Protein AF-R2QFG0-F1 (afdb_monomer)

Organism: NCBI:txid1158607

Radius of gyration: 14.79 Å; Cα contacts (8 Å, |Δi|>4): 156; chains: 1; bounding box: 43×32×36 Å

Secondary structure (DSSP, 8-state):
----EEEEEEE-TT--EEE-S-HHHHHHHHHHHHHHH-SHHHHHHHH---SSTTGGGEESS--TTEEEEETTEEEE----HHHHHHHHHHHHHHTT--GGG-EEEEEE------

pLDDT: mean 90.64, std 12.11, range [36.72, 97.94]

Solvent-accessible surface area (backbone atoms only — not comparable to full-atom values): 6718 Å² total; per-residue (Å²): 137,85,75,56,64,45,48,50,27,33,27,39,93,83,68,54,77,43,80,37,85,41,68,57,58,48,52,45,52,55,51,33,56,50,39,72,76,54,50,62,66,57,56,56,29,28,71,41,94,42,90,56,77,76,26,40,37,36,24,64,60,91,55,98,51,41,46,78,54,47,94,69,36,23,36,60,53,85,59,55,72,67,56,47,53,52,51,50,50,56,50,29,58,76,70,70,45,65,73,85,53,57,46,75,43,67,47,75,56,78,78,76,86,125

Nearest PDB structures (foldseek):
  6o7y-assembly1_A  TM=3.252E-01  e=2.402E+00  Trypanosoma cruzi

Foldseek 3Di:
DPFPKFFQWKAADVRDTDGDGDLLVVLLVLVLVLCVVPVVVQVVLQPDPDCDDLSNQWHQDDDPQWDDSDNSIIGGRPDDSVVSVVSSVVSCVVSVNDPVRMGTDIDTDDPPPD

Mean predicted aligned error: 4.96 Å

Sequence (114 aa):
MVNNTKIKGYSFITDEYQAIATWKEFFINVIRQIADINLNPLIELSKIESPNGLAGIFSNKLNTKNSEVVEGIYVHTSLSNWSKMNYIRQLLDLYKVKCDSLMVDVMVYENKEG

Structure (mmCIF, N/CA/C/O backbone):
data_AF-R2QFG0-F1
#
_entry.id   AF-R2QFG0-F1
#
loop_
_atom_site.group_PDB
_atom_site.id
_atom_site.type_symbol
_atom_site.label_atom_id
_atom_site.label_alt_id
_atom_site.label_comp_id
_atom_site.label_asym_id
_atom_site.label_entity_id
_atom_site.label_seq_id
_atom_site.pdbx_PDB_ins_code
_atom_site.Cartn_x
_atom_site.Cartn_y
_atom_site.Cartn_z
_atom_site.occupancy
_atom_site.B_iso_or_equiv
_atom_site.auth_seq_id
_atom_site.auth_comp_id
_atom_site.auth_asym_id
_atom_site.auth_atom_id
_atom_site.pdbx_PDB_model_num
ATOM 1 N N . MET A 1 1 ? 25.862 3.018 -5.954 1.00 36.72 1 MET A N 1
ATOM 2 C CA . MET A 1 1 ? 25.201 2.586 -7.202 1.00 36.72 1 MET A CA 1
ATOM 3 C C . MET A 1 1 ? 23.704 2.765 -7.023 1.00 36.72 1 MET A C 1
ATOM 5 O O . MET A 1 1 ? 23.131 2.109 -6.163 1.00 36.72 1 MET A O 1
ATOM 9 N N . VAL A 1 2 ? 23.082 3.704 -7.738 1.00 41.41 2 VAL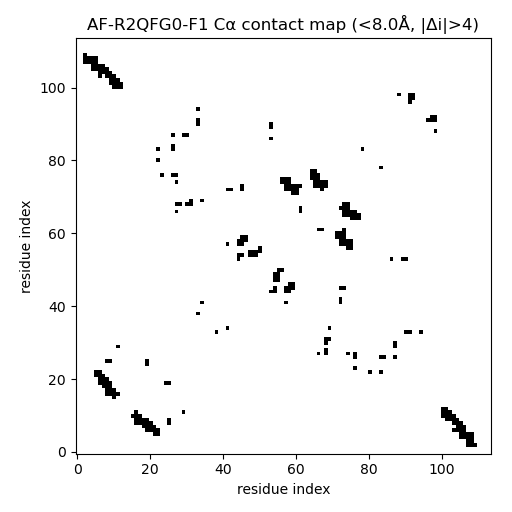 A N 1
ATOM 10 C CA . VAL A 1 2 ? 21.615 3.796 -7.783 1.00 41.41 2 VAL A CA 1
ATOM 11 C C . VAL A 1 2 ? 21.195 2.982 -8.994 1.00 41.41 2 VAL A C 1
ATOM 13 O O . VAL A 1 2 ? 21.311 3.451 -10.122 1.00 41.41 2 VAL A O 1
ATOM 16 N N . ASN A 1 3 ? 20.788 1.734 -8.776 1.00 52.59 3 ASN A N 1
ATOM 17 C CA . ASN A 1 3 ? 20.186 0.949 -9.845 1.00 52.59 3 ASN A CA 1
ATOM 18 C C . ASN A 1 3 ? 18.856 1.626 -10.187 1.00 52.59 3 ASN A C 1
ATOM 20 O O . ASN A 1 3 ? 17.904 1.558 -9.404 1.00 52.59 3 ASN A O 1
ATOM 24 N N . ASN A 1 4 ? 18.800 2.324 -11.324 1.00 71.31 4 ASN A N 1
ATOM 25 C CA . ASN A 1 4 ? 17.546 2.843 -11.855 1.00 71.31 4 ASN A CA 1
ATOM 26 C C . ASN A 1 4 ? 16.680 1.632 -12.206 1.00 71.31 4 ASN A C 1
ATOM 28 O O . ASN A 1 4 ? 16.943 0.919 -13.172 1.00 71.31 4 ASN A O 1
ATOM 32 N N . THR A 1 5 ? 15.683 1.362 -11.367 1.00 81.62 5 THR A N 1
ATOM 33 C CA . THR A 1 5 ? 14.752 0.250 -11.544 1.00 81.62 5 THR A CA 1
ATOM 34 C C . THR A 1 5 ? 13.386 0.781 -11.941 1.00 81.62 5 THR A C 1
ATOM 36 O O . THR A 1 5 ? 12.797 1.628 -11.259 1.00 81.62 5 THR A O 1
ATOM 39 N N . LYS A 1 6 ? 12.865 0.267 -13.053 1.00 88.81 6 LYS A N 1
ATOM 40 C CA . LYS A 1 6 ? 11.493 0.519 -13.489 1.00 88.81 6 LYS A CA 1
ATOM 41 C C . LYS A 1 6 ? 10.640 -0.686 -13.128 1.00 88.81 6 LYS A C 1
ATOM 43 O O . LYS A 1 6 ? 10.967 -1.802 -13.512 1.00 88.81 6 LYS A O 1
ATOM 48 N N . ILE A 1 7 ? 9.553 -0.460 -12.403 1.00 93.50 7 ILE A N 1
ATOM 49 C CA . ILE A 1 7 ? 8.559 -1.504 -12.155 1.00 93.50 7 ILE A CA 1
ATOM 50 C C . ILE A 1 7 ? 7.750 -1.772 -13.430 1.00 93.50 7 ILE A C 1
ATOM 52 O O . ILE A 1 7 ? 7.481 -0.842 -14.195 1.00 93.50 7 ILE A O 1
ATOM 56 N N . LYS A 1 8 ? 7.406 -3.038 -13.670 1.00 95.75 8 LYS A N 1
ATOM 57 C CA . LYS A 1 8 ? 6.512 -3.461 -14.762 1.00 95.75 8 LYS A CA 1
ATOM 58 C C . LYS A 1 8 ? 5.168 -3.955 -14.243 1.00 95.75 8 LYS A C 1
ATOM 60 O O . LYS A 1 8 ? 4.142 -3.756 -14.886 1.00 95.75 8 LYS A O 1
ATOM 65 N N . GLY A 1 9 ? 5.190 -4.585 -13.077 1.00 96.12 9 GLY A N 1
ATOM 66 C CA . GLY A 1 9 ? 4.017 -5.161 -12.456 1.00 96.12 9 GLY A CA 1
ATOM 67 C C . GLY A 1 9 ? 4.377 -5.947 -11.209 1.00 96.12 9 GLY A C 1
ATOM 68 O O . GLY A 1 9 ? 5.521 -5.927 -10.746 1.00 96.12 9 GLY A O 1
ATOM 69 N N . TYR A 1 10 ? 3.379 -6.614 -10.654 1.00 96.94 10 TYR A N 1
ATOM 70 C CA . TYR A 1 10 ? 3.522 -7.458 -9.477 1.00 96.94 10 TYR A CA 1
ATOM 71 C C . TYR A 1 10 ? 2.402 -8.497 -9.434 1.00 96.94 10 TYR A C 1
ATOM 73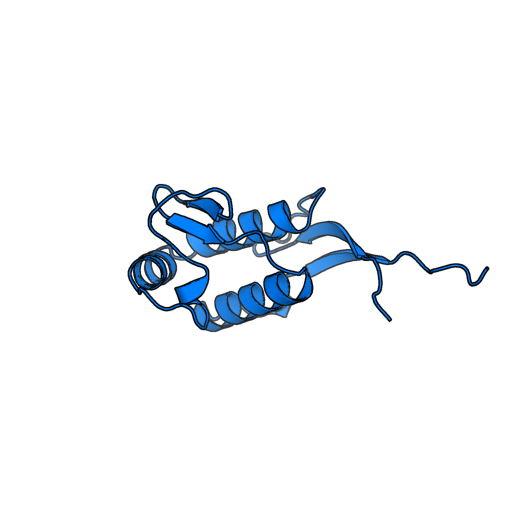 O O . TYR A 1 10 ? 1.362 -8.307 -10.059 1.00 96.94 10 TYR A O 1
ATOM 81 N N . SER A 1 11 ? 2.598 -9.564 -8.673 1.00 96.56 11 SER A N 1
ATOM 82 C CA . SER A 1 11 ? 1.516 -10.421 -8.193 1.00 96.56 11 SER A CA 1
ATOM 83 C C . SER A 1 11 ? 1.515 -10.407 -6.668 1.00 96.56 11 SER A C 1
ATOM 85 O O . SER A 1 11 ? 2.548 -10.221 -6.016 1.00 96.56 11 SER A O 1
ATOM 87 N N . PHE A 1 12 ? 0.324 -10.523 -6.101 1.00 94.56 12 PHE A N 1
ATOM 88 C CA . PHE A 1 12 ? 0.075 -10.556 -4.664 1.00 94.56 12 PHE A CA 1
ATOM 89 C C . PHE A 1 12 ? -1.171 -11.416 -4.420 1.00 94.56 12 PHE A C 1
ATOM 91 O O . PHE A 1 12 ? -1.853 -11.693 -5.395 1.00 94.56 12 PHE A O 1
ATOM 98 N N . ILE A 1 13 ? -1.459 -11.824 -3.178 1.00 85.50 13 ILE A N 1
ATOM 99 C CA . ILE A 1 13 ? -2.645 -12.561 -2.653 1.00 85.50 13 ILE A CA 1
ATOM 100 C C . ILE A 1 13 ? -3.388 -13.521 -3.612 1.00 85.50 13 ILE A C 1
ATOM 102 O O . ILE A 1 13 ? -3.501 -14.702 -3.307 1.00 85.50 13 ILE A O 1
ATOM 106 N N . THR A 1 14 ? -3.976 -13.019 -4.700 1.00 80.44 14 THR A N 1
ATOM 107 C CA . THR A 1 14 ? -4.681 -13.784 -5.739 1.00 80.44 14 THR A CA 1
ATOM 108 C C . THR A 1 14 ? -3.754 -14.449 -6.764 1.00 80.44 14 THR A C 1
ATOM 110 O O . THR A 1 14 ? -4.243 -15.165 -7.632 1.00 80.44 14 THR A O 1
ATOM 113 N N . ASP A 1 15 ? -2.443 -14.190 -6.701 1.00 79.06 15 ASP A N 1
ATOM 114 C CA . ASP A 1 15 ? -1.417 -14.588 -7.680 1.00 79.06 15 ASP A CA 1
ATOM 115 C C . ASP A 1 15 ? -1.656 -14.071 -9.113 1.00 79.06 15 ASP A C 1
ATOM 117 O O . ASP A 1 15 ? -0.902 -14.384 -10.038 1.00 79.06 15 ASP A O 1
ATOM 121 N N . GLU A 1 16 ? -2.650 -13.203 -9.313 1.00 91.75 16 GLU A N 1
ATOM 122 C CA . GLU A 1 16 ? -2.896 -12.554 -10.596 1.00 91.75 16 GLU A CA 1
ATOM 123 C C . GLU A 1 16 ? -1.885 -11.431 -10.842 1.00 91.75 16 GLU A C 1
ATOM 125 O O . GLU A 1 16 ? -1.640 -10.575 -9.985 1.00 91.75 16 GLU A O 1
ATOM 130 N N . TYR A 1 17 ? -1.311 -11.404 -12.046 1.00 95.06 17 TYR A N 1
ATOM 131 C CA . TYR A 1 17 ? -0.363 -10.365 -12.434 1.00 95.06 17 TYR A CA 1
ATOM 132 C C . TYR A 1 17 ? -1.068 -9.029 -12.687 1.00 95.06 17 TYR A C 1
ATOM 134 O O . TYR A 1 17 ? -1.952 -8.916 -13.536 1.00 95.06 17 TYR A O 1
ATOM 142 N N . GLN A 1 18 ? -0.603 -7.994 -11.999 1.00 95.62 18 GLN A N 1
ATOM 143 C CA . GLN A 1 18 ? -1.061 -6.617 -12.108 1.00 95.62 18 GLN A CA 1
ATOM 144 C C . GLN A 1 18 ? 0.016 -5.779 -12.803 1.00 95.62 18 GLN A C 1
ATOM 146 O O . GLN A 1 18 ? 1.065 -5.489 -12.222 1.00 95.62 18 GLN A O 1
ATOM 151 N N . ALA A 1 19 ? -0.238 -5.372 -14.048 1.00 96.00 19 ALA A N 1
ATOM 152 C CA . ALA A 1 19 ? 0.651 -4.468 -14.776 1.00 96.00 19 ALA A CA 1
ATOM 153 C C . ALA A 1 19 ? 0.593 -3.052 -14.177 1.00 96.00 19 ALA A C 1
ATOM 155 O O . ALA A 1 19 ? -0.488 -2.533 -13.896 1.00 96.00 19 ALA A O 1
ATOM 156 N N . ILE A 1 20 ? 1.750 -2.408 -13.995 1.00 96.31 20 ILE A N 1
ATOM 157 C CA . ILE A 1 20 ? 1.838 -1.090 -13.356 1.00 96.31 20 ILE A CA 1
ATOM 158 C C . ILE A 1 20 ? 2.942 -0.238 -13.981 1.00 96.31 20 ILE A C 1
ATOM 160 O O . ILE A 1 20 ? 4.017 -0.736 -14.318 1.00 96.31 20 ILE A O 1
ATOM 164 N N . ALA A 1 21 ? 2.695 1.063 -14.139 1.00 92.56 21 ALA A N 1
ATOM 165 C CA . ALA A 1 21 ? 3.640 1.949 -14.814 1.00 92.56 21 ALA A CA 1
ATOM 166 C C . ALA A 1 21 ? 4.618 2.608 -13.837 1.00 92.56 21 ALA A C 1
ATOM 168 O O . ALA A 1 21 ? 5.744 2.954 -14.214 1.00 92.56 21 ALA A O 1
ATOM 169 N N . THR A 1 22 ? 4.195 2.805 -12.583 1.00 94.75 22 THR A N 1
ATOM 170 C CA . THR A 1 22 ? 4.976 3.551 -11.595 1.00 94.75 22 THR A CA 1
ATOM 171 C C . THR A 1 22 ? 5.035 2.875 -10.229 1.00 94.75 22 THR A C 1
ATOM 173 O O . THR A 1 22 ? 4.101 2.225 -9.764 1.00 94.75 22 THR A O 1
ATOM 176 N N . TRP A 1 23 ? 6.129 3.127 -9.510 1.00 95.69 23 TRP A N 1
ATOM 177 C CA . TRP A 1 23 ? 6.275 2.714 -8.112 1.00 95.69 23 TRP A CA 1
ATOM 178 C C . TRP A 1 23 ? 5.239 3.360 -7.183 1.00 95.69 23 TRP A C 1
ATOM 180 O O . TRP A 1 23 ? 4.940 2.816 -6.123 1.00 95.69 23 TRP A O 1
ATOM 190 N N . LYS A 1 24 ? 4.702 4.533 -7.551 1.00 95.69 24 LYS A N 1
ATOM 191 C CA . LYS A 1 24 ? 3.619 5.191 -6.809 1.00 95.69 24 LYS A CA 1
ATOM 192 C C . LYS A 1 24 ? 2.327 4.384 -6.908 1.00 95.69 24 LYS A C 1
ATOM 194 O O . LYS A 1 24 ? 1.736 4.098 -5.873 1.00 95.69 24 LYS A O 1
ATOM 199 N N . GLU A 1 25 ? 1.919 4.018 -8.119 1.00 96.38 25 GLU A N 1
ATOM 200 C CA . GLU A 1 25 ? 0.722 3.201 -8.350 1.00 96.38 25 GLU A CA 1
ATOM 201 C C . GLU A 1 25 ? 0.843 1.845 -7.658 1.00 96.38 25 GLU A C 1
ATOM 203 O O . GLU A 1 25 ? -0.071 1.443 -6.949 1.00 96.38 25 GLU A O 1
ATOM 208 N N . PHE A 1 26 ? 1.999 1.187 -7.779 1.00 97.38 26 PHE A N 1
ATOM 209 C CA . PHE A 1 26 ? 2.277 -0.070 -7.083 1.00 97.38 26 PHE A CA 1
ATOM 210 C C . PHE A 1 26 ? 2.063 0.039 -5.574 1.00 97.38 26 PHE A C 1
ATOM 212 O O . PHE A 1 26 ? 1.345 -0.762 -4.983 1.00 97.38 26 PHE A O 1
ATOM 219 N N . PHE A 1 27 ? 2.642 1.066 -4.954 1.00 97.94 27 PHE A N 1
ATOM 220 C CA . PHE A 1 27 ? 2.519 1.281 -3.518 1.00 97.94 27 PHE A CA 1
ATOM 221 C C . PHE A 1 27 ? 1.067 1.509 -3.081 1.00 97.94 27 PHE A C 1
ATOM 223 O O . PHE A 1 27 ? 0.629 0.929 -2.093 1.00 97.94 27 PHE A O 1
ATOM 230 N N . ILE A 1 28 ? 0.306 2.303 -3.839 1.00 97.56 28 ILE A N 1
ATOM 231 C CA . ILE A 1 28 ? -1.119 2.542 -3.576 1.00 97.56 28 ILE A CA 1
ATOM 232 C C . ILE A 1 28 ? -1.917 1.240 -3.713 1.00 97.56 28 ILE A C 1
ATOM 234 O O . ILE A 1 28 ? -2.698 0.911 -2.823 1.00 97.56 28 ILE A O 1
ATOM 238 N N . ASN A 1 29 ? -1.716 0.491 -4.800 1.00 96.94 29 ASN A N 1
ATOM 239 C CA . ASN A 1 29 ? -2.502 -0.707 -5.082 1.00 96.94 29 ASN A CA 1
ATOM 240 C C . ASN A 1 29 ? -2.221 -1.838 -4.086 1.00 96.94 29 ASN A C 1
ATOM 242 O O . ASN A 1 29 ? -3.159 -2.507 -3.662 1.00 96.94 29 ASN A O 1
ATOM 246 N N . VAL A 1 30 ? -0.971 -2.020 -3.651 1.00 97.25 30 VAL A N 1
ATOM 247 C CA . VAL A 1 30 ? -0.651 -2.988 -2.589 1.00 97.25 30 VAL A CA 1
ATOM 248 C C . VAL A 1 30 ? -1.349 -2.611 -1.280 1.00 97.25 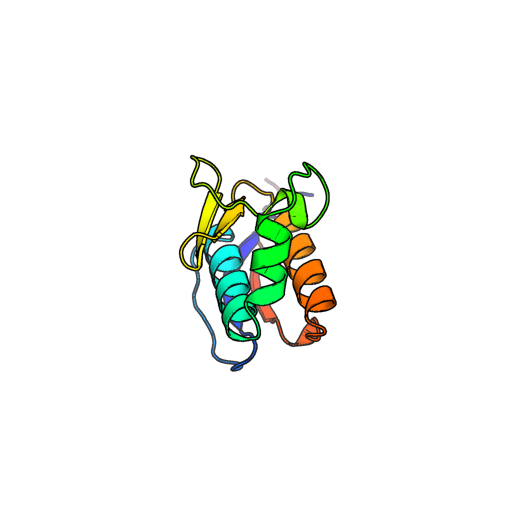30 VAL A C 1
ATOM 250 O O . VAL A 1 30 ? -1.937 -3.472 -0.636 1.00 97.25 30 VAL A O 1
ATOM 253 N N . ILE A 1 31 ? -1.350 -1.329 -0.897 1.00 97.50 31 ILE A N 1
ATOM 254 C CA . ILE A 1 31 ? -2.029 -0.886 0.332 1.00 97.50 31 ILE A CA 1
ATOM 255 C C . ILE A 1 31 ? -3.547 -1.067 0.235 1.00 97.50 31 ILE A C 1
ATOM 257 O O . ILE A 1 31 ? -4.165 -1.442 1.228 1.00 97.50 31 ILE A O 1
ATOM 261 N N . ARG A 1 32 ? -4.141 -0.861 -0.946 1.00 97.19 32 ARG A N 1
ATOM 262 C CA . ARG A 1 32 ? -5.559 -1.166 -1.198 1.00 97.19 32 ARG A CA 1
ATOM 263 C C . ARG A 1 32 ? -5.872 -2.640 -0.973 1.00 97.19 32 ARG A C 1
ATOM 265 O O . ARG A 1 32 ? -6.749 -2.947 -0.181 1.00 97.19 32 ARG A O 1
ATOM 272 N N . GLN A 1 33 ? -5.076 -3.532 -1.558 1.00 95.75 33 GLN A N 1
ATOM 273 C CA . GLN A 1 33 ? -5.248 -4.973 -1.358 1.00 95.75 33 GLN A CA 1
ATOM 274 C C . GLN A 1 33 ? -5.056 -5.388 0.108 1.00 95.75 33 GLN A C 1
ATOM 276 O O . GLN A 1 33 ? -5.742 -6.279 0.590 1.00 95.75 33 GLN A O 1
ATOM 281 N N . ILE A 1 34 ? -4.163 -4.726 0.853 1.00 95.88 34 ILE A N 1
ATOM 282 C CA . ILE A 1 34 ? -4.022 -4.934 2.305 1.00 95.88 34 ILE A CA 1
ATOM 283 C C . ILE A 1 34 ? -5.279 -4.465 3.058 1.00 95.88 34 ILE A C 1
ATOM 285 O O . ILE A 1 34 ? -5.742 -5.155 3.966 1.00 95.88 34 ILE A O 1
ATOM 289 N N . ALA A 1 35 ? -5.853 -3.321 2.676 1.00 95.69 35 ALA A N 1
ATOM 290 C CA . ALA A 1 35 ? -7.116 -2.832 3.230 1.00 95.69 35 ALA A CA 1
ATOM 291 C C . ALA A 1 35 ? -8.284 -3.797 2.973 1.00 95.69 35 ALA A C 1
ATOM 293 O O . ALA A 1 35 ? -9.117 -3.967 3.864 1.00 95.69 35 ALA A O 1
ATOM 294 N N . ASP A 1 36 ? -8.305 -4.462 1.814 1.00 94.75 36 ASP A N 1
ATOM 295 C CA . ASP A 1 36 ? -9.316 -5.471 1.474 1.00 94.75 36 ASP A CA 1
ATOM 296 C C . ASP A 1 36 ? -9.240 -6.710 2.390 1.00 94.75 36 ASP A C 1
ATOM 298 O O . ASP A 1 36 ? -10.256 -7.365 2.620 1.00 94.75 36 ASP A O 1
ATOM 302 N N . ILE A 1 37 ? -8.068 -7.018 2.972 1.00 93.69 37 ILE A N 1
ATOM 303 C CA . ILE A 1 37 ? -7.928 -8.070 3.997 1.00 93.69 37 ILE A CA 1
ATOM 304 C C . ILE A 1 37 ? -8.578 -7.625 5.314 1.00 93.69 37 ILE A C 1
ATOM 306 O O . ILE A 1 37 ? -9.350 -8.370 5.919 1.00 93.69 37 ILE A O 1
ATOM 310 N N . ASN A 1 38 ? -8.199 -6.444 5.813 1.00 94.81 38 ASN A N 1
ATOM 311 C CA . ASN A 1 38 ? -8.709 -5.884 7.064 1.00 94.81 38 ASN A CA 1
ATOM 312 C C . ASN A 1 38 ? -8.424 -4.380 7.143 1.00 94.81 38 ASN A C 1
ATOM 314 O O . ASN A 1 38 ? -7.290 -3.964 7.339 1.00 94.81 38 ASN A O 1
ATOM 318 N N . LEU A 1 39 ? -9.453 -3.545 7.096 1.00 96.06 39 LEU A N 1
ATOM 319 C CA . LEU A 1 39 ? -9.271 -2.094 7.103 1.00 96.06 39 LEU A CA 1
ATO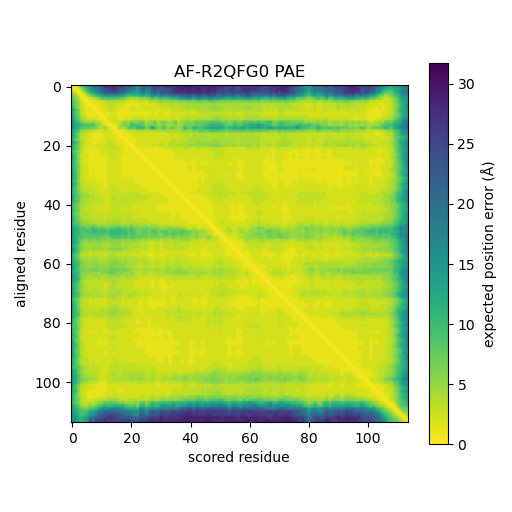M 320 C C . LEU A 1 39 ? -8.821 -1.516 8.464 1.00 96.06 39 LEU A C 1
ATOM 322 O O . LEU A 1 39 ? -8.202 -0.448 8.516 1.00 96.06 39 LEU A O 1
ATOM 326 N N . ASN A 1 40 ? -9.118 -2.200 9.574 1.00 96.56 40 ASN A N 1
ATOM 327 C CA . ASN A 1 40 ? -9.006 -1.631 10.923 1.00 96.56 40 ASN A CA 1
ATOM 328 C C . ASN A 1 40 ? -7.598 -1.120 11.283 1.00 96.56 40 ASN A C 1
ATOM 330 O O . ASN A 1 40 ? -7.503 -0.010 11.811 1.00 96.56 40 ASN A O 1
ATOM 334 N N . PRO A 1 41 ? -6.492 -1.834 10.989 1.00 96.31 41 PRO A N 1
ATOM 335 C CA . PRO A 1 41 ? -5.164 -1.316 11.299 1.00 96.31 41 PRO A CA 1
ATOM 336 C C . PRO A 1 41 ? -4.835 -0.018 10.549 1.00 96.31 41 PRO A C 1
ATOM 338 O O . PRO A 1 41 ? -4.160 0.838 11.114 1.00 96.31 41 PRO A O 1
ATOM 341 N N . LEU A 1 42 ? -5.324 0.176 9.314 1.00 96.94 42 LEU A N 1
ATOM 342 C CA . LEU A 1 42 ? -5.107 1.439 8.591 1.00 96.94 42 LEU A CA 1
ATOM 343 C C . LEU A 1 42 ? -5.919 2.587 9.194 1.00 96.94 42 LEU A C 1
ATOM 345 O O . LEU A 1 42 ? -5.408 3.703 9.284 1.00 96.94 42 LEU A O 1
ATOM 349 N N . ILE A 1 43 ? -7.151 2.315 9.643 1.00 95.75 43 ILE A N 1
ATOM 350 C CA . ILE A 1 43 ? -7.968 3.298 10.369 1.00 95.75 43 ILE A CA 1
ATOM 351 C C . ILE A 1 43 ? -7.213 3.775 11.609 1.00 95.75 43 ILE A C 1
ATOM 353 O O . ILE A 1 43 ? -7.058 4.980 11.797 1.00 95.75 43 ILE A O 1
ATOM 357 N N . GLU A 1 44 ? -6.701 2.851 12.423 1.00 95.75 44 GLU A N 1
ATOM 358 C CA . GLU A 1 44 ? -5.961 3.203 13.638 1.00 95.75 44 GLU A CA 1
ATOM 359 C C . GLU A 1 44 ? -4.668 3.962 13.323 1.00 95.75 44 GLU A C 1
ATOM 361 O O . GLU A 1 44 ? -4.409 4.999 13.931 1.00 95.75 44 GLU A O 1
ATOM 366 N N . LEU A 1 45 ? -3.905 3.538 12.309 1.00 96.44 45 LEU A N 1
ATOM 367 C CA . LEU A 1 45 ? -2.710 4.263 11.863 1.00 96.44 45 LEU A CA 1
ATOM 368 C C . LEU A 1 45 ? -3.029 5.691 11.398 1.00 96.44 45 LEU A C 1
ATOM 370 O O . LEU A 1 45 ? -2.273 6.605 11.711 1.00 96.44 45 LEU A O 1
ATOM 374 N N . SER A 1 46 ? -4.152 5.903 10.704 1.00 94.94 46 SER A N 1
ATOM 375 C CA . SER A 1 46 ? -4.545 7.223 10.185 1.00 94.94 46 SER A CA 1
ATOM 376 C C . SER A 1 46 ? -4.935 8.241 11.266 1.00 94.94 46 SER A C 1
ATOM 378 O O . SER A 1 46 ? -4.954 9.443 10.993 1.00 94.94 46 SER A O 1
ATOM 380 N N . LYS A 1 47 ? -5.251 7.769 12.481 1.00 93.81 47 LYS A N 1
ATOM 381 C CA . LYS A 1 47 ? -5.614 8.604 13.637 1.00 93.81 47 LYS A CA 1
ATOM 382 C C . LYS A 1 47 ? -4.397 9.058 14.444 1.00 93.81 47 LYS A C 1
ATOM 384 O O . LYS A 1 47 ? -4.521 9.962 15.267 1.00 93.81 47 LYS A O 1
ATOM 389 N N . ILE A 1 48 ? -3.243 8.419 14.256 1.00 93.25 48 ILE A N 1
ATOM 390 C CA . ILE A 1 48 ? -2.041 8.685 15.046 1.00 93.25 48 ILE A CA 1
ATOM 391 C C . ILE A 1 48 ? -1.264 9.840 14.411 1.00 93.25 48 ILE A C 1
ATOM 393 O O . ILE A 1 48 ? -0.660 9.696 13.351 1.00 93.25 48 ILE A O 1
ATOM 397 N N . GLU A 1 49 ? -1.207 10.978 15.099 1.00 87.88 49 GLU A N 1
ATOM 398 C CA . GLU A 1 49 ? -0.349 12.099 14.708 1.00 87.88 49 GLU A CA 1
ATOM 399 C C . GLU A 1 49 ? 1.103 11.830 15.134 1.00 87.88 49 GLU A C 1
ATOM 401 O O . GLU A 1 49 ? 1.541 12.187 16.226 1.00 87.88 49 GLU A O 1
ATOM 406 N N . SER A 1 50 ? 1.867 11.163 14.269 1.00 89.75 50 SER A N 1
ATOM 407 C CA . SER A 1 50 ? 3.296 10.905 14.471 1.00 89.75 50 SER A CA 1
ATOM 408 C C . SER A 1 50 ? 4.053 11.119 13.165 1.00 89.75 50 SER A C 1
ATOM 410 O O . SER A 1 50 ? 3.615 10.609 12.144 1.00 89.75 50 SER A O 1
ATOM 412 N N . PRO A 1 51 ? 5.211 11.800 13.154 1.00 84.94 51 PRO A N 1
ATOM 413 C CA . PRO A 1 51 ? 6.030 11.922 11.947 1.00 84.94 51 PRO A CA 1
ATOM 414 C C . PRO A 1 51 ? 6.833 10.648 11.626 1.00 84.94 51 PRO A C 1
ATOM 416 O O . PRO A 1 51 ? 7.500 10.592 10.595 1.00 84.94 51 PRO A O 1
ATOM 419 N N . ASN A 1 52 ? 6.806 9.637 12.503 1.00 85.81 52 ASN A N 1
ATOM 420 C CA . ASN A 1 52 ? 7.707 8.487 12.456 1.00 85.81 52 ASN A CA 1
ATOM 421 C C . ASN A 1 52 ? 6.960 7.154 12.295 1.00 85.81 52 ASN A C 1
ATOM 423 O O . ASN A 1 52 ? 5.811 6.999 12.717 1.00 85.81 52 ASN A O 1
ATOM 427 N N . GLY A 1 53 ? 7.664 6.158 11.747 1.00 91.12 53 GLY A N 1
ATOM 428 C CA . GLY A 1 53 ? 7.158 4.792 11.587 1.00 91.12 53 GLY A CA 1
ATOM 429 C C . GLY A 1 53 ? 6.011 4.682 10.579 1.00 91.12 53 GLY A C 1
ATOM 430 O O . GLY A 1 53 ? 5.885 5.514 9.681 1.00 91.12 53 GLY A O 1
ATOM 431 N N . LEU A 1 54 ? 5.188 3.637 10.720 1.00 93.38 54 LEU A N 1
ATOM 432 C CA . LEU A 1 54 ? 4.021 3.405 9.862 1.00 93.38 54 LEU A CA 1
ATOM 433 C C . LEU A 1 54 ? 2.959 4.501 9.996 1.00 93.38 54 LEU A C 1
ATOM 435 O O . LEU A 1 54 ? 2.389 4.908 8.992 1.00 93.38 54 LEU A O 1
ATOM 439 N N . ALA A 1 55 ? 2.706 5.007 11.205 1.00 94.19 55 ALA A N 1
ATOM 440 C CA . ALA A 1 55 ? 1.702 6.052 11.417 1.00 94.19 55 ALA A CA 1
ATOM 441 C C . ALA A 1 55 ? 2.010 7.315 10.595 1.00 94.19 55 ALA A C 1
ATOM 443 O O . ALA A 1 55 ? 1.114 7.884 9.983 1.00 94.19 55 ALA A O 1
ATOM 444 N N . GLY A 1 56 ? 3.289 7.687 10.477 1.00 93.19 56 GLY A N 1
ATOM 445 C CA . GLY A 1 56 ? 3.695 8.899 9.760 1.00 93.19 56 GLY A CA 1
ATOM 446 C C . GLY A 1 56 ? 3.491 8.895 8.251 1.00 93.19 56 GLY A C 1
ATOM 447 O O . GLY A 1 56 ? 3.678 9.935 7.620 1.00 93.19 56 GLY A O 1
ATOM 448 N N . ILE A 1 57 ? 3.088 7.769 7.659 1.00 96.00 57 ILE A N 1
ATOM 449 C CA . ILE A 1 57 ? 2.703 7.727 6.245 1.00 96.00 57 ILE A CA 1
ATOM 450 C C . ILE A 1 57 ? 1.192 7.722 6.024 1.00 96.00 57 ILE A C 1
ATOM 452 O O . ILE A 1 57 ? 0.788 7.873 4.874 1.00 96.00 57 ILE A O 1
ATOM 456 N N . PHE A 1 58 ? 0.366 7.591 7.065 1.00 96.94 58 PHE A N 1
ATOM 457 C CA . PHE A 1 58 ? -1.092 7.610 6.947 1.00 96.94 58 PHE A CA 1
ATOM 458 C C . PHE A 1 58 ? -1.682 8.929 7.448 1.00 96.94 58 PHE A C 1
ATOM 460 O O . PHE A 1 58 ? -1.124 9.609 8.303 1.00 96.94 58 PHE A O 1
ATOM 467 N N . SER A 1 59 ? -2.817 9.320 6.879 1.00 94.81 59 SER A N 1
ATOM 468 C CA . SER A 1 59 ? -3.548 10.518 7.284 1.00 94.81 59 SER A CA 1
ATOM 469 C C . SER A 1 59 ? -5.026 10.379 6.949 1.00 94.81 59 SER A C 1
ATOM 471 O O . SER A 1 59 ? -5.385 9.712 5.982 1.00 94.81 59 SER A O 1
ATOM 473 N N . ASN A 1 60 ? -5.873 11.070 7.706 1.00 94.88 60 ASN A N 1
ATOM 474 C CA . ASN A 1 60 ? -7.294 11.244 7.411 1.00 94.88 60 ASN A CA 1
ATOM 475 C C . ASN A 1 60 ? -7.602 12.510 6.583 1.00 94.88 60 ASN A C 1
ATOM 477 O O . ASN A 1 60 ? -8.761 12.892 6.433 1.00 94.88 60 ASN A O 1
ATOM 481 N N . LYS A 1 61 ? -6.574 13.198 6.064 1.00 93.50 61 LYS A N 1
ATOM 482 C CA . LYS A 1 61 ? -6.715 14.432 5.277 1.00 93.50 61 LYS A CA 1
ATOM 483 C C . LYS A 1 61 ? -5.934 14.350 3.971 1.00 93.50 61 LYS A C 1
ATOM 485 O O . LYS A 1 61 ? -4.750 14.008 3.964 1.00 93.50 61 LYS A O 1
ATOM 490 N N . LEU A 1 62 ? -6.568 14.756 2.874 1.00 94.31 62 LEU A N 1
ATOM 491 C CA . LEU A 1 62 ? -5.910 14.928 1.580 1.00 94.31 62 LEU A CA 1
ATOM 492 C C . LEU A 1 62 ? -4.885 16.072 1.630 1.00 94.31 62 LEU A C 1
ATOM 494 O O . LEU A 1 62 ? -5.131 17.128 2.213 1.00 94.31 62 LEU A O 1
ATOM 498 N N . ASN A 1 63 ? -3.744 15.883 0.972 1.00 92.19 63 ASN A N 1
ATOM 499 C CA . ASN A 1 63 ? -2.779 16.935 0.675 1.00 92.19 63 ASN A CA 1
ATOM 500 C C . ASN A 1 63 ? -2.038 16.650 -0.644 1.00 92.19 63 ASN A C 1
ATOM 502 O O . ASN A 1 63 ? -2.266 15.648 -1.314 1.00 92.19 63 ASN A O 1
ATOM 506 N N . THR A 1 64 ? -1.112 17.529 -1.024 1.00 92.38 64 THR A N 1
ATOM 507 C CA . THR A 1 64 ? -0.393 17.444 -2.308 1.00 92.38 64 THR A CA 1
ATOM 508 C C . THR A 1 64 ? 0.594 16.278 -2.415 1.00 92.38 64 THR A C 1
ATOM 510 O O . THR A 1 64 ? 1.087 15.993 -3.506 1.00 92.38 64 THR A O 1
ATOM 513 N N . LYS A 1 65 ? 0.918 15.605 -1.306 1.00 93.25 65 LYS A N 1
ATOM 514 C CA . LYS A 1 65 ? 1.936 14.545 -1.239 1.00 93.25 65 LYS A CA 1
ATOM 515 C C . LYS A 1 65 ? 1.363 13.166 -0.913 1.00 93.25 65 LYS A C 1
ATOM 517 O O . LYS A 1 65 ? 2.128 12.198 -0.858 1.00 93.25 65 LYS A O 1
ATOM 522 N N . ASN A 1 66 ? 0.058 13.052 -0.687 1.00 96.12 66 ASN A N 1
ATOM 523 C CA . ASN A 1 66 ? -0.600 11.785 -0.397 1.00 96.12 66 ASN A CA 1
ATOM 524 C C . ASN A 1 66 ? -1.597 11.394 -1.494 1.00 96.12 66 ASN A C 1
ATOM 526 O O . ASN A 1 66 ? -1.774 12.085 -2.498 1.00 96.12 66 ASN A O 1
ATOM 530 N N . SER A 1 67 ? -2.132 10.187 -1.395 1.00 97.31 67 SER A N 1
ATOM 531 C CA . SER A 1 67 ? -3.139 9.669 -2.318 1.00 97.31 67 SER A CA 1
ATOM 532 C C . SER A 1 67 ? -4.108 8.795 -1.541 1.00 97.31 67 SER A C 1
ATOM 534 O O . SER A 1 67 ? -3.703 8.121 -0.593 1.00 97.31 67 SER A O 1
ATOM 536 N N . GLU A 1 68 ? -5.378 8.846 -1.921 1.00 97.19 68 GLU A N 1
ATOM 537 C CA . GLU A 1 68 ? -6.438 8.098 -1.254 1.00 97.19 68 GLU A CA 1
ATOM 538 C C . GLU A 1 68 ? -6.320 6.604 -1.575 1.00 97.19 68 GLU A C 1
ATOM 540 O O . GLU A 1 68 ? -6.262 6.204 -2.746 1.00 97.19 68 GLU A O 1
ATOM 545 N N . VAL A 1 69 ? -6.246 5.780 -0.530 1.00 97.12 69 VAL A N 1
ATOM 546 C CA . VAL A 1 69 ? -6.212 4.315 -0.659 1.00 97.12 69 VAL A CA 1
ATOM 547 C C . VAL A 1 69 ? -7.593 3.728 -0.405 1.00 97.12 69 VAL A C 1
ATOM 549 O O . VAL A 1 69 ? -8.041 2.903 -1.190 1.00 97.12 69 VAL A O 1
ATOM 552 N N . VAL A 1 70 ? -8.286 4.228 0.612 1.00 95.38 70 VAL A N 1
ATOM 553 C CA . VAL A 1 70 ? -9.671 3.911 0.976 1.00 95.38 70 VAL A CA 1
ATOM 554 C C . VAL A 1 70 ? -10.348 5.235 1.309 1.00 95.38 70 VAL A C 1
ATOM 556 O O . VAL A 1 70 ? -9.648 6.175 1.683 1.00 95.38 70 VAL A O 1
ATOM 559 N N . GLU A 1 71 ? -11.670 5.326 1.170 1.00 95.12 71 GLU A N 1
ATOM 560 C CA . GLU A 1 71 ? -12.426 6.545 1.476 1.00 95.12 71 GLU A CA 1
ATOM 561 C C . GLU A 1 71 ? -12.007 7.140 2.832 1.00 95.12 71 GLU A C 1
ATOM 563 O O . GLU A 1 71 ? -12.097 6.492 3.878 1.00 95.12 71 GLU A O 1
ATOM 568 N N . GLY A 1 72 ? -11.480 8.367 2.800 1.00 95.81 72 GLY A N 1
ATOM 569 C CA . GLY A 1 72 ? -11.038 9.083 4.000 1.00 95.81 72 GLY A CA 1
ATOM 570 C C . GLY A 1 72 ? -9.686 8.647 4.584 1.00 95.81 72 GLY A C 1
ATOM 571 O O . GLY A 1 72 ? -9.258 9.228 5.582 1.00 95.81 72 GLY A O 1
ATOM 572 N N . ILE A 1 73 ? -8.980 7.688 3.974 1.00 97.31 73 ILE A N 1
ATOM 573 C CA . ILE A 1 73 ? -7.633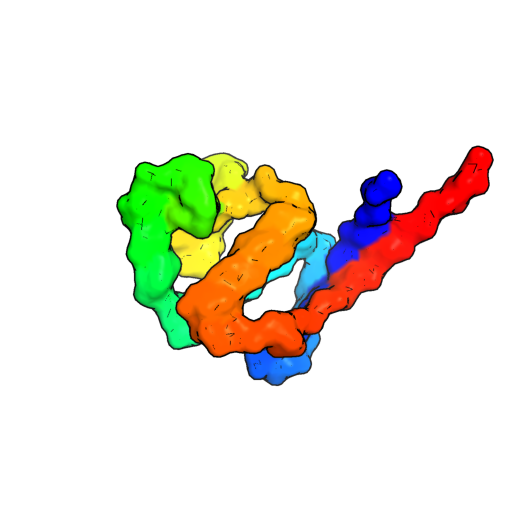 7.249 4.370 1.00 97.31 73 ILE A CA 1
ATOM 574 C C . ILE A 1 73 ? -6.648 7.505 3.230 1.00 97.31 73 ILE A C 1
ATOM 576 O O . ILE A 1 73 ? -6.725 6.936 2.137 1.00 97.31 73 ILE A O 1
ATOM 580 N N . TYR A 1 74 ? -5.649 8.328 3.524 1.00 97.44 74 TYR A N 1
ATOM 581 C CA . TYR A 1 74 ? -4.639 8.771 2.577 1.00 97.44 74 TYR A CA 1
ATOM 582 C C . TYR A 1 74 ? -3.263 8.257 2.982 1.00 97.44 74 TYR A C 1
ATOM 584 O O . TYR A 1 74 ? -2.912 8.271 4.162 1.00 97.44 74 TYR A O 1
ATOM 592 N N . VAL A 1 75 ? -2.451 7.872 1.995 1.00 97.56 75 VAL A N 1
ATOM 593 C CA . VAL A 1 75 ? -1.060 7.457 2.209 1.00 97.56 75 VAL A CA 1
ATOM 594 C C . VAL A 1 75 ? -0.080 8.424 1.553 1.00 97.56 75 VAL A C 1
ATOM 596 O O . VAL A 1 75 ? -0.276 8.843 0.413 1.00 97.56 75 VAL A O 1
ATOM 599 N N . HIS A 1 76 ? 0.997 8.786 2.245 1.00 96.62 76 HIS A N 1
ATOM 600 C CA . HIS A 1 76 ? 2.080 9.593 1.696 1.00 96.62 76 HIS A CA 1
ATOM 601 C C . HIS A 1 76 ? 2.816 8.840 0.574 1.00 96.62 76 HIS A C 1
ATOM 603 O O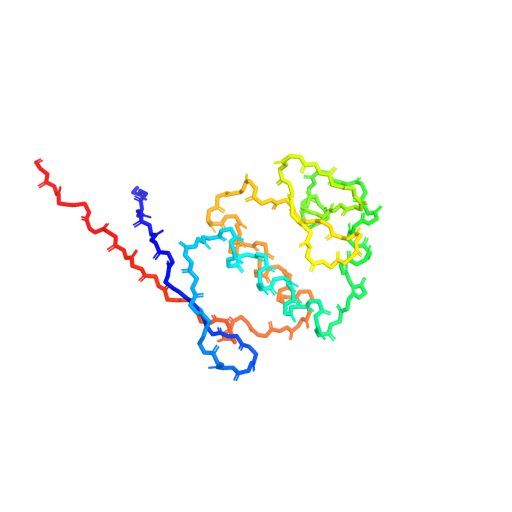 . HIS A 1 76 ? 3.331 7.744 0.775 1.00 96.62 76 HIS A O 1
ATOM 609 N N . THR A 1 77 ? 2.894 9.429 -0.623 1.00 95.38 77 THR A N 1
ATOM 610 C CA . THR A 1 77 ? 3.410 8.743 -1.829 1.00 95.38 77 THR A CA 1
ATOM 611 C C . THR A 1 77 ? 4.742 9.285 -2.343 1.00 95.38 77 THR A C 1
ATOM 613 O O . THR A 1 77 ? 5.418 8.618 -3.140 1.00 95.38 77 THR A O 1
ATOM 616 N N . SER A 1 78 ? 5.157 10.462 -1.866 1.00 93.19 78 SER A N 1
ATOM 617 C CA . SER A 1 78 ? 6.405 11.141 -2.244 1.00 93.19 78 SER A CA 1
ATOM 618 C C . SER A 1 78 ? 7.637 10.540 -1.544 1.00 93.19 78 SER A C 1
ATOM 620 O O . SER A 1 78 ? 8.430 11.238 -0.918 1.00 93.19 78 SER A O 1
ATOM 622 N N . LEU A 1 79 ? 7.788 9.221 -1.656 1.00 92.69 79 LEU A N 1
ATOM 623 C CA . LEU A 1 79 ? 8.815 8.400 -1.013 1.00 92.69 79 LEU A CA 1
ATOM 624 C C . LEU A 1 79 ? 9.797 7.822 -2.039 1.00 92.69 79 LEU A C 1
ATOM 626 O O . LEU A 1 79 ? 9.434 7.624 -3.199 1.00 92.69 79 LEU A O 1
ATOM 630 N N . SER A 1 80 ? 11.005 7.447 -1.616 1.00 93.62 80 SER A N 1
ATOM 631 C CA . SER A 1 80 ? 11.896 6.635 -2.460 1.00 93.62 80 SER A CA 1
ATOM 632 C C . SER A 1 80 ? 11.300 5.238 -2.719 1.00 93.62 80 SER A C 1
ATOM 634 O O . SER A 1 80 ? 10.475 4.762 -1.935 1.00 93.62 80 SER A O 1
ATOM 636 N N . ASN A 1 81 ? 11.720 4.547 -3.786 1.00 93.38 81 ASN A N 1
ATOM 637 C CA . ASN A 1 81 ? 11.264 3.171 -4.059 1.00 93.38 81 ASN A CA 1
ATOM 638 C C . ASN A 1 81 ? 11.639 2.217 -2.916 1.00 93.38 81 ASN A C 1
ATOM 640 O O . ASN A 1 81 ? 10.841 1.372 -2.518 1.00 93.38 81 ASN A O 1
ATOM 644 N N . TRP A 1 82 ? 12.826 2.408 -2.334 1.00 92.62 82 TRP A N 1
ATOM 645 C CA . TRP A 1 82 ? 13.274 1.642 -1.175 1.00 92.62 82 TRP A CA 1
ATOM 646 C C . TRP A 1 82 ? 12.367 1.871 0.039 1.00 92.62 82 TRP A C 1
ATOM 648 O O . TRP A 1 82 ? 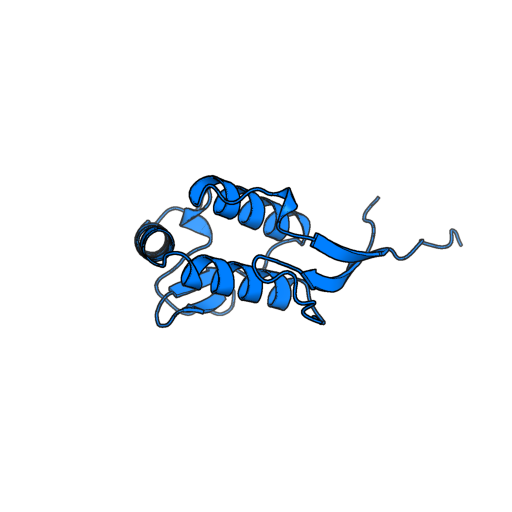11.916 0.911 0.660 1.00 92.62 82 TRP A O 1
ATOM 658 N N . SER A 1 83 ? 12.024 3.131 0.331 1.00 94.75 83 SER A N 1
ATOM 659 C CA . SER A 1 83 ? 11.109 3.477 1.424 1.00 94.75 83 SER A CA 1
ATOM 660 C C . SER A 1 83 ? 9.723 2.867 1.209 1.00 94.75 83 SER A C 1
ATOM 662 O O . SER A 1 83 ? 9.172 2.296 2.144 1.00 94.75 83 SER A O 1
ATOM 664 N N . LYS A 1 84 ? 9.183 2.920 -0.018 1.00 95.88 84 LYS A N 1
ATOM 665 C CA . LYS A 1 84 ? 7.904 2.275 -0.366 1.00 95.88 84 LYS A CA 1
ATOM 666 C C . LYS A 1 84 ? 7.928 0.777 -0.056 1.00 95.88 84 LYS A C 1
ATOM 668 O O . LYS A 1 84 ? 7.051 0.293 0.651 1.00 95.88 84 LYS A O 1
ATOM 673 N N . MET A 1 85 ? 8.961 0.064 -0.511 1.00 95.50 85 MET A N 1
ATOM 674 C CA . MET A 1 85 ? 9.122 -1.366 -0.219 1.00 95.50 85 MET A CA 1
ATOM 675 C C . MET A 1 85 ? 9.267 -1.644 1.280 1.00 95.50 85 MET A C 1
ATOM 677 O O . MET A 1 85 ? 8.709 -2.616 1.780 1.00 95.50 85 MET A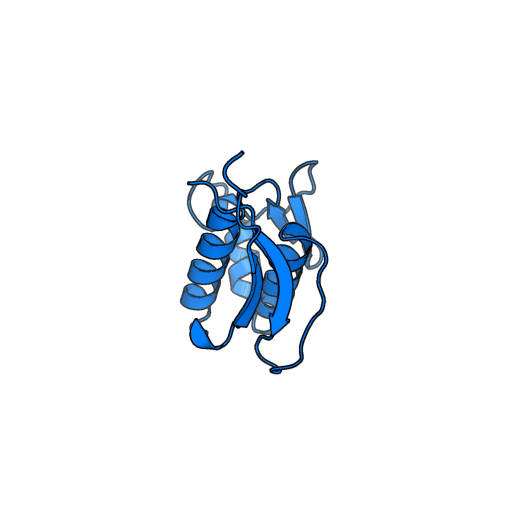 O 1
ATOM 681 N N . ASN A 1 86 ? 9.995 -0.796 2.009 1.00 95.75 86 ASN A N 1
ATOM 682 C CA . ASN A 1 86 ? 10.167 -0.948 3.449 1.00 95.75 86 ASN A CA 1
ATOM 683 C C . ASN A 1 86 ? 8.845 -0.785 4.219 1.00 95.75 86 ASN A C 1
ATOM 685 O O . ASN A 1 86 ? 8.582 -1.545 5.147 1.00 95.75 86 ASN A O 1
ATOM 689 N N . TYR A 1 87 ? 8.002 0.174 3.829 1.00 97.38 87 TYR A N 1
ATOM 690 C CA . TYR A 1 87 ? 6.680 0.338 4.435 1.00 97.38 87 TYR A CA 1
ATOM 691 C C . TYR A 1 87 ? 5.720 -0.788 4.063 1.00 97.38 87 TYR A C 1
ATOM 693 O O . TYR A 1 87 ? 4.979 -1.240 4.929 1.00 97.38 87 TYR A O 1
ATOM 701 N N . ILE A 1 88 ? 5.774 -1.287 2.823 1.00 97.12 88 ILE A N 1
ATOM 702 C CA . ILE A 1 88 ? 5.010 -2.479 2.437 1.00 97.12 88 ILE A CA 1
ATOM 703 C C . ILE A 1 88 ? 5.384 -3.654 3.345 1.00 97.12 88 ILE A C 1
ATOM 705 O O . ILE A 1 88 ? 4.492 -4.253 3.924 1.00 97.12 88 ILE A O 1
ATOM 709 N N . ARG A 1 89 ? 6.677 -3.943 3.552 1.00 96.19 89 ARG A N 1
ATOM 710 C CA . ARG A 1 89 ? 7.106 -5.041 4.440 1.00 96.19 89 ARG A CA 1
ATOM 711 C C . ARG A 1 89 ? 6.572 -4.892 5.863 1.00 96.19 89 ARG A C 1
ATOM 713 O O . ARG A 1 89 ? 5.996 -5.833 6.387 1.00 96.19 89 ARG A O 1
ATOM 720 N N . GLN A 1 90 ? 6.680 -3.696 6.443 1.00 96.44 90 GLN A N 1
ATOM 721 C CA . GLN A 1 90 ? 6.129 -3.423 7.774 1.00 96.44 90 GLN A CA 1
ATOM 722 C C . GLN A 1 90 ? 4.607 -3.629 7.834 1.00 96.44 90 GLN A C 1
ATOM 724 O O . GLN A 1 90 ? 4.094 -4.106 8.844 1.00 96.44 90 GLN A O 1
ATOM 729 N N . LEU A 1 91 ? 3.875 -3.282 6.769 1.00 97.00 91 LEU A N 1
ATOM 730 C CA . LEU A 1 91 ? 2.443 -3.565 6.677 1.00 97.00 91 LEU A CA 1
ATOM 731 C C . LEU A 1 91 ? 2.174 -5.068 6.554 1.00 97.00 91 LEU A C 1
ATOM 733 O O . LEU A 1 91 ? 1.303 -5.571 7.250 1.00 97.00 91 LEU A O 1
ATOM 737 N N . LEU A 1 92 ? 2.927 -5.804 5.736 1.00 96.19 92 LEU A N 1
ATOM 738 C CA . LEU A 1 92 ? 2.778 -7.260 5.643 1.00 96.19 92 LEU A CA 1
ATOM 739 C C . LEU A 1 92 ? 3.008 -7.926 7.007 1.00 96.19 92 LEU A C 1
ATOM 741 O O . LEU A 1 92 ? 2.188 -8.740 7.428 1.00 96.19 92 LEU A O 1
ATOM 745 N N . ASP A 1 93 ? 4.038 -7.501 7.743 1.00 95.81 93 ASP A N 1
ATOM 746 C CA . ASP A 1 93 ? 4.321 -7.984 9.098 1.00 95.81 93 ASP A CA 1
ATOM 747 C C . ASP A 1 93 ? 3.174 -7.665 10.072 1.00 95.81 93 ASP A C 1
ATOM 749 O O . ASP A 1 93 ? 2.716 -8.547 10.804 1.00 95.81 93 ASP A O 1
ATOM 753 N N . LEU A 1 94 ? 2.653 -6.430 10.045 1.00 96.06 94 LEU A N 1
ATOM 754 C CA . LEU A 1 94 ? 1.511 -6.005 10.865 1.00 96.06 94 LEU A CA 1
ATOM 755 C C . LEU A 1 94 ? 0.262 -6.864 10.603 1.00 96.06 94 LEU A C 1
ATOM 757 O O . LEU A 1 94 ? -0.473 -7.194 11.535 1.00 96.06 94 LEU A O 1
ATOM 761 N N . TYR A 1 95 ? 0.042 -7.248 9.347 1.00 95.44 95 TYR A N 1
ATOM 762 C CA . TYR A 1 95 ? -1.094 -8.062 8.911 1.00 95.44 95 TYR A CA 1
ATOM 763 C C . TYR A 1 95 ? -0.816 -9.567 8.972 1.00 95.44 95 TYR A C 1
ATOM 765 O O . TYR A 1 95 ? -1.698 -10.365 8.657 1.00 95.44 95 TYR A O 1
ATOM 773 N N . LYS A 1 96 ? 0.390 -9.970 9.395 1.00 95.00 96 LYS A N 1
ATOM 774 C CA . LYS A 1 96 ? 0.855 -11.366 9.410 1.00 95.00 96 LYS A CA 1
ATOM 775 C C . LYS A 1 96 ? 0.757 -12.042 8.034 1.00 95.00 96 LYS A C 1
ATOM 777 O O . LYS A 1 96 ? 0.554 -13.253 7.942 1.00 95.00 96 LYS A O 1
ATOM 782 N N . VAL A 1 97 ? 0.914 -11.260 6.969 1.00 94.25 97 VAL A N 1
ATOM 783 C CA . VAL A 1 97 ? 1.005 -11.739 5.590 1.00 94.25 97 VAL A CA 1
ATOM 784 C C . VAL A 1 97 ? 2.465 -12.069 5.302 1.00 94.25 97 VAL A C 1
ATOM 786 O O . VAL A 1 97 ? 3.361 -11.279 5.593 1.00 94.25 97 VAL A O 1
ATOM 789 N N . LYS A 1 98 ? 2.732 -13.247 4.735 1.00 92.06 98 LYS A N 1
ATOM 790 C CA . LYS A 1 98 ? 4.107 -13.644 4.422 1.00 92.06 98 LYS A CA 1
ATOM 791 C C . LYS A 1 98 ? 4.684 -12.751 3.324 1.00 92.06 98 LYS A C 1
ATOM 793 O O . LYS A 1 98 ? 4.038 -12.531 2.303 1.00 92.06 98 LYS A O 1
ATOM 798 N N . CYS A 1 99 ? 5.916 -12.277 3.497 1.00 86.25 99 CYS A N 1
ATOM 799 C CA . CYS A 1 99 ? 6.575 -11.419 2.506 1.00 86.25 99 CYS A CA 1
ATOM 800 C C . CYS A 1 99 ? 6.756 -12.081 1.126 1.00 86.25 99 CYS A C 1
ATOM 802 O O . CYS A 1 99 ? 6.803 -11.369 0.128 1.00 86.25 99 CYS A O 1
ATOM 804 N N . ASP A 1 100 ? 6.856 -13.410 1.061 1.00 88.25 100 ASP A N 1
ATOM 805 C CA . ASP A 1 100 ? 6.992 -14.174 -0.189 1.00 88.25 100 ASP A CA 1
ATOM 806 C C . ASP A 1 100 ? 5.714 -14.194 -1.042 1.00 88.25 100 ASP A C 1
ATOM 808 O O . ASP A 1 100 ? 5.787 -14.492 -2.230 1.00 88.25 100 ASP A O 1
ATOM 812 N N . SER A 1 101 ? 4.568 -13.804 -0.474 1.00 92.06 101 SER A N 1
ATOM 813 C CA . SER A 1 101 ? 3.318 -13.644 -1.224 1.00 92.06 101 SER A CA 1
ATOM 814 C C . SER A 1 101 ? 3.327 -12.447 -2.177 1.00 92.06 101 SER A C 1
ATOM 816 O O . SER A 1 101 ? 2.462 -12.363 -3.040 1.00 92.06 101 SER A O 1
ATOM 818 N N . LEU A 1 102 ? 4.277 -11.513 -2.033 1.00 95.81 102 LEU A N 1
ATOM 819 C CA . LEU A 1 102 ? 4.421 -10.352 -2.908 1.00 95.81 102 LEU A CA 1
ATOM 820 C C . LEU A 1 102 ? 5.604 -10.541 -3.859 1.00 95.81 102 LEU A C 1
ATOM 822 O O . LEU A 1 102 ? 6.766 -10.425 -3.460 1.00 95.81 102 LEU A O 1
ATOM 826 N N . MET A 1 103 ? 5.310 -10.738 -5.141 1.00 94.69 103 MET A N 1
ATOM 827 C CA . MET A 1 103 ? 6.317 -10.834 -6.196 1.00 94.69 103 MET A CA 1
ATOM 828 C C . MET A 1 103 ? 6.306 -9.572 -7.052 1.00 94.69 103 MET A C 1
ATOM 830 O O . MET A 1 103 ? 5.273 -9.195 -7.594 1.00 94.69 103 MET A O 1
ATOM 834 N N . VAL A 1 104 ? 7.459 -8.918 -7.203 1.00 94.75 104 VAL A N 1
ATOM 835 C CA . VAL A 1 104 ? 7.585 -7.664 -7.964 1.00 94.75 104 VAL A CA 1
ATOM 836 C C . VAL A 1 104 ? 8.442 -7.889 -9.206 1.00 94.75 104 VAL A C 1
ATOM 838 O O . VAL A 1 104 ? 9.577 -8.350 -9.100 1.00 94.75 104 VAL A O 1
ATOM 841 N N . ASP A 1 105 ? 7.918 -7.517 -10.372 1.00 94.69 105 ASP A N 1
ATOM 842 C CA . ASP A 1 105 ? 8.627 -7.559 -11.651 1.00 94.69 105 ASP A CA 1
ATOM 843 C C . ASP A 1 105 ? 9.248 -6.188 -11.955 1.00 94.69 105 ASP A C 1
ATOM 845 O O . ASP A 1 105 ? 8.557 -5.167 -12.077 1.00 94.69 105 ASP A O 1
ATOM 849 N N . VAL A 1 106 ? 10.578 -6.162 -12.064 1.00 92.62 106 VAL A N 1
ATOM 850 C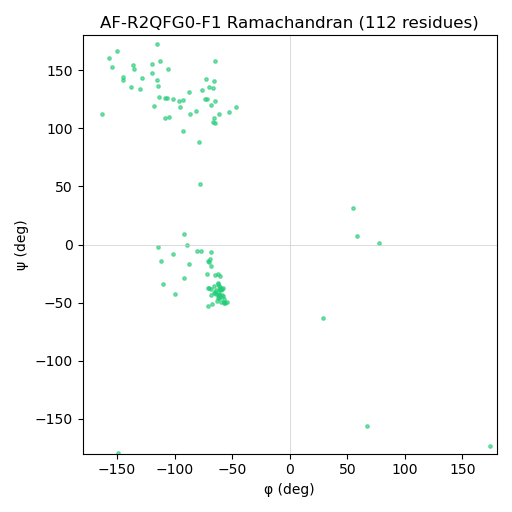 CA . VAL A 1 106 ? 11.366 -4.947 -12.283 1.00 92.62 106 VAL A CA 1
ATOM 851 C C . VAL A 1 106 ? 12.326 -5.101 -13.457 1.00 92.62 106 VAL A C 1
ATOM 853 O O . VAL A 1 106 ? 12.957 -6.133 -13.663 1.00 92.62 106 VAL A O 1
ATOM 856 N N . MET A 1 107 ? 12.493 -4.018 -14.208 1.00 89.81 107 MET A N 1
ATOM 857 C CA . MET A 1 107 ? 13.561 -3.843 -15.182 1.00 89.81 107 MET A CA 1
ATOM 858 C C . MET A 1 107 ? 14.706 -3.071 -14.534 1.00 89.81 107 MET A C 1
ATOM 860 O O . MET A 1 107 ? 14.501 -1.954 -14.051 1.00 89.81 107 MET A O 1
ATOM 864 N N . VAL A 1 108 ? 15.905 -3.646 -14.543 1.00 84.50 108 VAL A N 1
ATOM 865 C CA . VAL A 1 108 ? 17.131 -2.945 -14.151 1.00 84.50 108 VAL A CA 1
ATOM 866 C C . VAL A 1 108 ? 17.746 -2.351 -15.411 1.00 84.50 108 VAL A C 1
ATOM 868 O O . VAL A 1 108 ? 17.985 -3.073 -16.377 1.00 84.50 108 VAL A O 1
ATOM 871 N N . TYR A 1 109 ? 17.986 -1.042 -15.420 1.00 74.75 109 TYR A N 1
ATOM 872 C CA . TYR A 1 109 ? 18.814 -0.443 -16.459 1.00 74.75 109 TYR A CA 1
ATOM 873 C C . TYR A 1 109 ? 20.279 -0.654 -16.080 1.00 74.75 109 TYR A C 1
ATOM 875 O O . TYR A 1 109 ? 20.737 -0.128 -15.064 1.00 74.75 109 TYR A O 1
ATOM 883 N N . GLU A 1 110 ? 21.011 -1.425 -16.881 1.00 63.94 110 GLU A N 1
ATOM 884 C CA . GLU A 1 110 ? 22.469 -1.407 -16.814 1.00 63.94 110 GLU A CA 1
ATOM 885 C C . GLU A 1 110 ? 22.939 -0.043 -17.318 1.00 63.94 110 GLU A C 1
ATOM 887 O O . GLU A 1 110 ? 22.653 0.350 -18.454 1.00 63.94 110 GLU A O 1
ATOM 892 N N . ASN A 1 111 ? 23.638 0.705 -16.466 1.00 58.03 111 ASN A N 1
ATOM 893 C CA . ASN A 1 111 ? 24.402 1.841 -16.951 1.00 58.03 111 ASN A CA 1
ATOM 894 C C . ASN A 1 111 ? 25.504 1.255 -17.831 1.00 58.03 111 ASN A C 1
ATOM 896 O O . ASN A 1 111 ? 26.420 0.617 -17.318 1.00 58.03 111 ASN A O 1
ATOM 900 N N . LYS A 1 112 ? 25.408 1.447 -19.149 1.00 50.72 112 LYS A N 1
ATOM 901 C CA . LYS A 1 112 ? 26.581 1.282 -20.002 1.00 50.72 112 LYS A CA 1
ATOM 902 C C . LYS A 1 112 ? 27.592 2.316 -19.524 1.00 50.72 112 LYS A C 1
ATOM 904 O O . LYS A 1 112 ? 27.315 3.511 -19.614 1.00 50.72 112 LYS A O 1
ATOM 909 N N . GLU A 1 113 ? 28.694 1.848 -18.948 1.00 52.84 113 GLU A N 1
ATOM 910 C CA . GLU A 1 113 ? 29.882 2.671 -18.746 1.00 52.84 113 GLU A CA 1
ATOM 911 C C . GLU A 1 113 ? 30.225 3.280 -20.111 1.00 52.84 113 GLU A C 1
ATOM 913 O O . GLU A 1 113 ? 30.437 2.556 -21.086 1.00 52.84 113 GLU A O 1
ATOM 918 N N . GLY A 1 114 ? 30.099 4.604 -20.198 1.00 47.69 114 GLY A N 1
ATOM 919 C CA . GLY A 1 114 ? 30.524 5.395 -21.348 1.00 47.69 114 GLY A CA 1
ATOM 920 C C . GLY A 1 114 ? 31.959 5.843 -21.173 1.00 47.69 114 GLY A C 1
ATOM 921 O O . GLY A 1 114 ? 32.363 6.034 -20.003 1.00 47.69 114 GLY A O 1
#